Protein AF-A0A958ZXU2-F1 (afdb_monomer_lite)

Radius of gyration: 20.13 Å; chains: 1; bounding box: 38×42×75 Å

Structure (mmCIF, N/CA/C/O backbone):
data_AF-A0A958ZXU2-F1
#
_entry.id   AF-A0A958ZXU2-F1
#
loop_
_atom_site.group_PDB
_atom_site.id
_atom_site.type_symbol
_atom_site.label_atom_id
_atom_site.label_alt_id
_atom_site.label_comp_id
_atom_site.label_asym_id
_atom_site.label_entity_id
_atom_site.label_seq_id
_atom_site.pdbx_PDB_ins_code
_atom_site.Cartn_x
_atom_site.Cartn_y
_atom_site.Cartn_z
_atom_site.occupancy
_atom_site.B_iso_or_equiv
_atom_site.auth_seq_id
_atom_site.auth_comp_id
_atom_site.auth_asym_id
_atom_site.auth_atom_id
_atom_site.pdbx_PDB_model_num
ATOM 1 N N . MET A 1 1 ? 20.140 -26.591 -60.096 1.00 38.31 1 MET A N 1
ATOM 2 C CA . MET A 1 1 ? 20.798 -26.857 -58.797 1.00 38.31 1 MET A CA 1
ATOM 3 C C . MET A 1 1 ? 20.949 -25.536 -58.058 1.00 38.31 1 MET A C 1
ATOM 5 O O . MET A 1 1 ? 21.381 -24.584 -58.688 1.00 38.31 1 MET A O 1
ATOM 9 N N . ASN A 1 2 ? 20.584 -25.536 -56.769 1.00 40.62 2 ASN A N 1
ATOM 10 C CA . ASN A 1 2 ? 20.693 -24.478 -55.741 1.00 40.62 2 ASN A CA 1
ATOM 11 C C . ASN A 1 2 ? 19.716 -23.294 -55.906 1.00 40.62 2 ASN A C 1
ATOM 13 O O . ASN A 1 2 ? 19.941 -22.418 -56.725 1.00 40.62 2 ASN A O 1
ATOM 17 N N . LYS A 1 3 ? 18.492 -23.336 -55.350 1.00 42.28 3 LYS A N 1
ATOM 18 C CA . LYS A 1 3 ? 18.039 -23.302 -53.930 1.00 42.28 3 LYS A CA 1
ATOM 19 C C . LYS A 1 3 ? 18.324 -21.968 -53.214 1.00 42.28 3 LYS A C 1
ATOM 21 O O . LYS A 1 3 ? 19.467 -21.730 -52.863 1.00 42.28 3 LYS A O 1
ATOM 26 N N . ALA A 1 4 ? 17.227 -21.249 -52.925 1.00 48.34 4 ALA A N 1
ATOM 27 C CA . ALA A 1 4 ? 16.978 -20.294 -51.828 1.00 48.34 4 ALA A CA 1
ATOM 28 C C . ALA A 1 4 ? 17.918 -19.067 -51.734 1.00 48.34 4 ALA A C 1
ATOM 30 O O . ALA A 1 4 ? 19.126 -19.195 -51.649 1.00 48.34 4 ALA A O 1
ATOM 31 N N . LEU A 1 5 ? 17.414 -17.832 -51.741 1.00 46.41 5 LEU A N 1
ATOM 32 C CA . LEU A 1 5 ? 16.732 -17.260 -50.580 1.00 46.41 5 LEU A CA 1
ATOM 33 C C . LEU A 1 5 ? 15.722 -16.186 -51.031 1.00 46.41 5 LEU A C 1
ATOM 35 O O . LEU A 1 5 ? 16.082 -15.082 -51.431 1.00 46.41 5 LEU A O 1
ATOM 39 N N . ILE A 1 6 ? 14.440 -16.535 -50.960 1.00 54.31 6 ILE A N 1
ATOM 40 C CA . ILE A 1 6 ? 13.364 -15.572 -50.708 1.00 54.31 6 ILE A CA 1
ATOM 41 C C . ILE A 1 6 ? 13.415 -15.274 -49.200 1.00 54.31 6 ILE A C 1
ATOM 43 O O . ILE A 1 6 ? 13.823 -16.143 -48.429 1.00 54.31 6 ILE A O 1
ATOM 47 N N . ILE A 1 7 ? 12.922 -14.095 -48.810 1.00 48.84 7 ILE A N 1
ATOM 48 C CA . ILE A 1 7 ? 12.663 -13.594 -47.446 1.00 48.84 7 ILE A CA 1
ATOM 49 C C . ILE A 1 7 ? 13.741 -12.625 -46.931 1.00 48.84 7 ILE A C 1
ATOM 51 O O . ILE A 1 7 ? 14.659 -12.994 -46.209 1.00 48.84 7 ILE A O 1
ATOM 55 N N . LEU A 1 8 ? 13.539 -11.336 -47.217 1.00 45.97 8 LEU A N 1
ATOM 56 C CA . LEU A 1 8 ? 13.810 -10.279 -46.236 1.00 45.97 8 LEU A CA 1
ATOM 57 C C . LEU A 1 8 ? 12.750 -9.170 -46.347 1.00 45.97 8 LEU A C 1
ATOM 59 O O . LEU A 1 8 ? 13.040 -7.985 -46.461 1.00 45.97 8 LEU A O 1
ATOM 63 N N . SER A 1 9 ? 11.486 -9.585 -46.359 1.00 50.50 9 SER A N 1
ATOM 64 C CA . SER A 1 9 ? 10.338 -8.734 -46.057 1.00 50.50 9 SER A CA 1
ATOM 65 C C . SER A 1 9 ? 9.874 -9.073 -44.644 1.00 50.50 9 SER A C 1
ATOM 67 O O . SER A 1 9 ? 9.698 -10.252 -44.347 1.00 50.50 9 SER A O 1
ATOM 69 N N . LEU A 1 10 ? 9.638 -8.035 -43.835 1.00 47.06 10 LEU A N 1
ATOM 70 C CA . LEU A 1 10 ? 9.195 -8.044 -42.432 1.00 47.06 10 LEU A CA 1
ATOM 71 C C . LEU A 1 10 ? 10.294 -8.119 -41.357 1.00 47.06 10 LEU A C 1
ATOM 73 O O . LEU A 1 10 ? 10.275 -8.973 -40.482 1.00 47.06 10 LEU A O 1
ATOM 77 N N . LEU A 1 11 ? 11.142 -7.088 -41.306 1.00 42.44 11 LEU A N 1
ATOM 78 C CA . LEU A 1 11 ? 11.559 -6.514 -40.015 1.00 42.44 11 LEU A CA 1
ATOM 79 C C . LEU A 1 11 ? 10.536 -5.458 -39.552 1.00 42.44 11 LEU A C 1
ATOM 81 O O . LEU A 1 11 ? 10.887 -4.359 -39.140 1.00 42.44 11 LEU A O 1
ATOM 85 N N . ILE A 1 12 ? 9.247 -5.803 -39.630 1.00 48.53 12 ILE A N 1
ATOM 86 C CA . ILE A 1 12 ? 8.198 -5.163 -38.830 1.00 48.53 12 ILE A CA 1
ATOM 87 C C . ILE A 1 12 ? 7.970 -6.081 -37.629 1.00 48.53 12 ILE A C 1
ATOM 89 O O . ILE A 1 12 ? 6.921 -6.695 -37.475 1.00 48.53 12 ILE A O 1
ATOM 93 N N . LEU A 1 13 ? 8.998 -6.249 -36.803 1.00 46.59 13 LEU A N 1
ATOM 94 C CA . LEU A 1 13 ? 8.818 -6.791 -35.465 1.00 46.59 13 LEU A CA 1
ATOM 95 C C . LEU A 1 13 ? 8.936 -5.616 -34.517 1.00 46.59 13 LEU A C 1
ATOM 97 O O . LEU A 1 13 ? 10.017 -5.256 -34.066 1.00 46.59 13 LEU A O 1
ATOM 101 N N . SER A 1 14 ? 7.776 -4.981 -34.338 1.00 41.00 14 SER A N 1
ATOM 102 C CA . SER A 1 14 ? 7.346 -4.374 -33.087 1.00 41.00 14 SER A CA 1
ATOM 103 C C . SER A 1 14 ? 8.482 -3.765 -32.267 1.00 41.00 14 SER A C 1
ATOM 105 O O . SER A 1 14 ? 8.962 -4.365 -31.301 1.00 41.00 14 SER A O 1
ATOM 107 N N . CYS A 1 15 ? 8.790 -2.496 -32.541 1.00 38.69 15 CYS A N 1
ATOM 108 C CA . CYS A 1 15 ? 8.890 -1.593 -31.407 1.00 38.69 15 CYS A CA 1
ATOM 109 C C . CYS A 1 15 ? 7.547 -1.710 -30.676 1.00 38.69 15 CYS A C 1
ATOM 111 O O . CYS A 1 15 ? 6.597 -0.997 -30.990 1.00 38.69 15 CYS A O 1
ATOM 113 N N . ASN A 1 16 ? 7.452 -2.637 -29.718 1.00 37.62 16 ASN A N 1
ATOM 114 C CA . ASN A 1 16 ? 6.683 -2.348 -28.526 1.00 37.62 16 ASN A CA 1
ATOM 115 C C . ASN A 1 16 ? 7.326 -1.064 -28.030 1.00 37.62 16 ASN A C 1
ATOM 117 O O . ASN A 1 16 ? 8.421 -1.081 -27.470 1.00 37.62 16 ASN A O 1
ATOM 121 N N . PHE A 1 17 ? 6.716 0.062 -28.384 1.00 39.69 17 PHE A N 1
ATOM 122 C CA . PHE A 1 17 ? 7.007 1.335 -27.774 1.00 39.69 17 PHE A CA 1
ATOM 123 C C . PHE A 1 17 ? 6.546 1.141 -26.332 1.00 39.69 17 PHE A C 1
ATOM 125 O O . PHE A 1 17 ? 5.403 1.418 -25.984 1.00 39.69 17 PHE A O 1
ATOM 132 N N . ILE A 1 18 ? 7.406 0.512 -25.525 1.00 45.16 18 ILE A N 1
ATOM 133 C CA . ILE A 1 18 ? 7.299 0.504 -24.081 1.00 45.16 18 ILE A CA 1
ATOM 134 C C . ILE A 1 18 ? 7.465 1.981 -23.747 1.00 45.16 18 ILE A C 1
ATOM 136 O O . ILE A 1 18 ? 8.577 2.477 -23.594 1.00 45.16 18 ILE A O 1
ATOM 140 N N . ASN A 1 19 ? 6.356 2.717 -23.743 1.00 50.72 19 ASN A N 1
ATOM 141 C CA . ASN A 1 19 ? 6.333 4.120 -23.366 1.00 50.72 19 ASN A CA 1
ATOM 142 C C . ASN A 1 19 ? 6.409 4.215 -21.841 1.00 50.72 19 ASN A C 1
ATOM 144 O O . ASN A 1 19 ? 5.583 4.864 -21.208 1.00 50.72 19 ASN A O 1
ATOM 148 N N . THR A 1 20 ? 7.342 3.482 -21.233 1.00 60.16 20 THR A N 1
ATOM 149 C CA . THR A 1 20 ? 7.729 3.688 -19.848 1.00 60.16 20 THR A CA 1
ATOM 150 C C . THR A 1 20 ? 8.547 4.956 -19.827 1.00 60.16 20 THR A C 1
ATOM 152 O O . THR A 1 20 ? 9.738 4.943 -20.149 1.00 60.16 20 THR A O 1
ATOM 155 N N . ASP A 1 21 ? 7.896 6.068 -19.510 1.00 78.31 21 ASP A N 1
ATOM 156 C CA . ASP A 1 21 ? 8.605 7.324 -19.346 1.00 78.31 21 ASP A CA 1
ATOM 157 C C . ASP A 1 21 ? 9.667 7.155 -18.249 1.00 78.31 21 ASP A C 1
ATOM 159 O O . ASP A 1 21 ? 9.391 6.652 -17.154 1.00 78.31 21 ASP A O 1
ATOM 163 N N . SER A 1 22 ? 10.904 7.550 -18.547 1.00 83.75 22 SER A N 1
ATOM 164 C CA . SER A 1 22 ? 12.035 7.361 -17.638 1.00 83.75 22 SER A CA 1
ATOM 165 C C . SER A 1 22 ? 11.820 8.038 -16.283 1.00 83.75 22 SER A C 1
ATOM 167 O O . SER A 1 22 ? 12.269 7.504 -15.271 1.00 83.75 22 SER A O 1
ATOM 169 N N . LYS A 1 23 ? 11.065 9.146 -16.228 1.00 83.81 23 LYS A N 1
ATOM 170 C CA . LYS A 1 23 ? 10.714 9.829 -14.974 1.00 83.81 23 LYS A CA 1
ATOM 171 C C . LYS A 1 23 ? 9.755 8.998 -14.133 1.00 83.81 23 LYS A C 1
ATOM 173 O O . LYS A 1 23 ? 9.851 9.010 -12.909 1.00 83.81 23 LYS A O 1
ATOM 178 N N . ARG A 1 24 ? 8.834 8.266 -14.769 1.00 85.31 24 ARG A N 1
ATOM 179 C CA . ARG A 1 24 ? 7.930 7.350 -14.063 1.00 85.31 24 ARG A CA 1
ATOM 180 C C . ARG A 1 24 ? 8.703 6.172 -13.482 1.00 85.31 24 ARG A C 1
ATOM 182 O O . ARG A 1 24 ? 8.517 5.868 -12.309 1.00 85.31 24 ARG A O 1
ATOM 189 N N . ILE A 1 25 ? 9.614 5.568 -14.252 1.00 87.19 25 ILE A N 1
ATOM 190 C CA . ILE A 1 25 ? 10.489 4.496 -13.746 1.00 87.19 25 ILE A CA 1
ATOM 191 C C . ILE A 1 25 ? 11.338 4.996 -12.571 1.00 87.19 25 ILE A C 1
ATOM 193 O O . ILE A 1 25 ? 11.438 4.318 -11.548 1.00 87.19 25 ILE A O 1
ATOM 197 N N . GLU A 1 26 ? 11.947 6.175 -12.702 1.00 88.62 26 GLU A N 1
ATOM 198 C CA . GLU A 1 26 ? 12.751 6.784 -11.641 1.00 88.62 26 GLU A CA 1
ATOM 199 C C . GLU A 1 26 ? 11.927 6.976 -10.365 1.00 88.62 26 GLU A C 1
ATOM 201 O O . GLU A 1 26 ? 12.338 6.538 -9.288 1.00 88.62 26 GLU A O 1
ATOM 206 N N . GLN A 1 27 ? 10.729 7.553 -10.487 1.00 86.81 27 GLN A N 1
ATOM 207 C CA . GLN A 1 27 ? 9.852 7.759 -9.344 1.00 86.81 27 GLN A CA 1
ATOM 208 C C . GLN A 1 27 ? 9.387 6.433 -8.731 1.00 86.81 27 GLN A C 1
ATOM 210 O O . GLN A 1 27 ? 9.393 6.303 -7.508 1.00 86.81 27 GLN A O 1
ATOM 215 N N . ALA A 1 28 ? 9.046 5.433 -9.550 1.00 89.44 28 ALA A N 1
ATOM 216 C CA . ALA A 1 28 ? 8.650 4.116 -9.062 1.00 89.44 28 ALA A CA 1
ATOM 217 C C . ALA A 1 28 ? 9.803 3.467 -8.288 1.00 89.44 28 ALA A C 1
ATOM 219 O O . ALA A 1 28 ? 9.595 2.902 -7.221 1.00 89.44 28 ALA A O 1
ATOM 220 N N . ASN A 1 29 ? 11.044 3.603 -8.760 1.00 91.12 29 ASN A N 1
ATOM 221 C CA . ASN A 1 29 ? 12.220 3.099 -8.053 1.00 91.12 29 ASN A CA 1
ATOM 222 C C . ASN A 1 29 ? 12.507 3.861 -6.752 1.00 91.12 29 ASN A C 1
ATOM 224 O O . ASN A 1 29 ? 12.884 3.239 -5.758 1.00 91.12 29 ASN A O 1
ATOM 228 N N . ASN A 1 30 ? 12.292 5.178 -6.719 1.00 90.12 30 ASN A N 1
ATOM 229 C CA . ASN A 1 30 ? 12.363 5.949 -5.478 1.00 90.12 30 ASN A CA 1
ATOM 230 C C . ASN A 1 30 ? 11.300 5.484 -4.475 1.00 90.12 30 ASN A C 1
ATOM 232 O O . ASN A 1 30 ? 11.605 5.338 -3.294 1.00 90.12 30 ASN A O 1
ATOM 236 N N . TYR A 1 31 ? 10.088 5.185 -4.943 1.00 89.75 31 TYR A N 1
ATOM 237 C CA . TYR A 1 31 ? 9.010 4.698 -4.090 1.00 89.75 31 TYR A CA 1
ATOM 238 C C . TYR A 1 31 ? 9.240 3.261 -3.604 1.00 89.75 31 TYR A C 1
ATOM 240 O O . TYR A 1 31 ? 8.985 2.965 -2.443 1.00 89.75 31 TYR A O 1
ATOM 248 N N . LYS A 1 32 ? 9.830 2.386 -4.431 1.00 92.81 32 LYS A N 1
ATOM 249 C CA . LYS A 1 32 ? 10.312 1.062 -3.992 1.00 92.81 32 LYS A CA 1
ATOM 250 C C . LYS A 1 32 ? 11.347 1.185 -2.883 1.00 92.81 32 LYS A C 1
ATOM 252 O O . LYS A 1 32 ? 11.256 0.480 -1.887 1.00 92.81 32 LYS A O 1
ATOM 257 N N . ARG A 1 33 ? 12.335 2.074 -3.048 1.00 93.50 33 ARG A N 1
ATOM 258 C CA . ARG A 1 33 ? 13.362 2.307 -2.023 1.00 93.50 33 ARG A CA 1
ATOM 259 C C . ARG A 1 33 ? 12.719 2.767 -0.719 1.00 93.50 33 ARG A C 1
ATOM 261 O O . ARG A 1 33 ? 12.952 2.154 0.314 1.00 93.50 33 ARG A O 1
ATOM 268 N N . PHE A 1 34 ? 11.848 3.767 -0.811 1.00 89.56 34 PHE A N 1
ATOM 269 C CA . PHE A 1 34 ? 11.062 4.256 0.312 1.00 89.56 34 PHE A CA 1
ATOM 270 C C . PHE A 1 34 ? 10.247 3.136 0.983 1.00 89.56 34 PHE A C 1
ATOM 272 O O . PHE A 1 34 ? 10.270 3.021 2.205 1.00 89.56 34 PHE A O 1
ATOM 279 N N . PHE A 1 35 ? 9.582 2.270 0.212 1.00 92.31 35 PHE A N 1
ATOM 280 C CA . PHE A 1 35 ? 8.882 1.102 0.745 1.00 92.31 35 PHE A CA 1
ATOM 281 C C . PHE A 1 35 ? 9.827 0.200 1.543 1.00 92.31 35 PHE A C 1
ATOM 283 O O . PHE A 1 35 ? 9.545 -0.089 2.700 1.00 92.31 35 PHE A O 1
ATOM 290 N N . PHE A 1 36 ? 10.956 -0.217 0.965 1.00 94.62 36 PHE A N 1
ATOM 291 C CA . PHE A 1 36 ? 11.880 -1.131 1.642 1.00 94.62 36 PHE A CA 1
ATOM 292 C C . PHE A 1 36 ? 12.511 -0.512 2.897 1.00 94.62 36 PHE A C 1
ATOM 294 O O . PHE A 1 36 ? 12.715 -1.221 3.877 1.00 94.62 36 PHE A O 1
ATOM 301 N N . GLU A 1 37 ? 12.761 0.798 2.900 1.00 95.25 37 GLU A N 1
ATOM 302 C CA . GLU A 1 37 ? 13.239 1.544 4.073 1.00 95.25 37 GLU A CA 1
ATOM 303 C C . GLU A 1 37 ? 12.198 1.612 5.204 1.00 95.25 37 GLU A C 1
ATOM 305 O O . GLU A 1 37 ? 12.571 1.725 6.369 1.00 95.25 37 GLU A O 1
ATOM 310 N N . ASN A 1 38 ? 10.904 1.520 4.879 1.00 94.50 38 ASN A N 1
ATOM 311 C CA . ASN A 1 38 ? 9.796 1.697 5.824 1.00 94.50 38 ASN A CA 1
ATOM 312 C C . ASN A 1 38 ? 8.905 0.448 5.964 1.00 94.50 38 ASN A C 1
ATOM 314 O O . ASN A 1 38 ? 7.817 0.528 6.540 1.00 94.50 38 ASN A O 1
ATOM 318 N N . LYS A 1 39 ? 9.343 -0.706 5.443 1.00 94.31 39 LYS A N 1
ATOM 319 C CA . LYS A 1 39 ? 8.522 -1.919 5.302 1.00 94.31 39 LYS A CA 1
ATOM 320 C C . LYS A 1 39 ? 7.910 -2.360 6.630 1.00 94.31 39 LYS A C 1
ATOM 322 O O . LYS A 1 39 ? 6.701 -2.543 6.710 1.00 94.31 39 LYS A O 1
ATOM 327 N N . GLU A 1 40 ? 8.721 -2.446 7.681 1.00 95.44 40 GLU A N 1
ATOM 328 C CA . GLU A 1 40 ? 8.256 -2.868 9.008 1.00 95.44 40 GLU A CA 1
ATOM 329 C C . GLU A 1 40 ? 7.162 -1.933 9.553 1.00 95.44 40 GLU A C 1
ATOM 331 O O . GLU A 1 40 ? 6.132 -2.381 10.058 1.00 95.44 40 GLU A O 1
ATOM 336 N N . GLN A 1 41 ? 7.345 -0.617 9.406 1.00 94.88 41 GLN A N 1
ATOM 337 C CA . GLN A 1 41 ? 6.352 0.366 9.833 1.00 94.88 41 GLN A CA 1
ATOM 338 C C . GLN A 1 41 ? 5.049 0.227 9.031 1.00 94.88 41 GLN A C 1
ATOM 340 O O . GLN A 1 41 ? 3.965 0.279 9.614 1.00 94.88 41 GLN A O 1
ATOM 345 N N . LEU A 1 42 ? 5.140 0.022 7.715 1.00 95.19 42 LEU A N 1
ATOM 346 C CA . LEU A 1 42 ? 3.983 -0.192 6.841 1.00 95.19 42 LEU A CA 1
ATOM 347 C C . LEU A 1 42 ? 3.224 -1.476 7.185 1.00 95.19 42 LEU A C 1
ATOM 349 O O . LEU A 1 42 ? 1.993 -1.467 7.213 1.00 95.19 42 LEU A O 1
ATOM 353 N N . GLU A 1 43 ? 3.922 -2.560 7.505 1.00 95.50 43 GLU A N 1
ATOM 354 C CA . GLU A 1 43 ? 3.308 -3.819 7.940 1.00 95.50 43 GLU A CA 1
ATOM 355 C C . GLU A 1 43 ? 2.558 -3.642 9.261 1.00 95.50 43 GLU A C 1
ATOM 357 O O . GLU A 1 43 ? 1.377 -3.979 9.356 1.00 95.50 43 GLU A O 1
ATOM 362 N N . GLN A 1 44 ? 3.180 -2.990 10.247 1.00 95.94 44 GLN A N 1
ATOM 363 C CA . GLN A 1 44 ? 2.531 -2.687 11.524 1.00 95.94 44 GLN A CA 1
ATOM 364 C C . GLN A 1 44 ? 1.292 -1.793 11.364 1.00 95.94 44 GLN A C 1
ATOM 366 O O . GLN A 1 44 ? 0.304 -1.966 12.084 1.00 95.94 44 GLN A O 1
ATOM 371 N N . ILE A 1 45 ? 1.329 -0.806 10.462 1.00 96.19 45 ILE A N 1
ATOM 372 C CA . ILE A 1 45 ? 0.160 0.033 10.162 1.00 96.19 45 ILE A CA 1
ATOM 373 C C . ILE A 1 45 ? -0.929 -0.806 9.492 1.00 96.19 45 ILE A C 1
ATOM 375 O O . ILE A 1 45 ? -2.082 -0.747 9.918 1.00 96.19 45 ILE A O 1
ATOM 379 N N . THR A 1 46 ? -0.563 -1.631 8.510 1.00 96.00 46 THR A N 1
ATOM 380 C CA . THR A 1 46 ? -1.494 -2.497 7.775 1.00 96.00 46 THR A CA 1
ATOM 381 C C . THR A 1 46 ? -2.249 -3.424 8.714 1.00 96.00 46 THR A C 1
ATOM 383 O O . THR A 1 46 ? -3.475 -3.501 8.654 1.00 96.00 46 THR A O 1
ATOM 386 N N . GLU A 1 47 ? -1.556 -4.061 9.657 1.00 95.19 47 GLU A N 1
ATOM 387 C CA . GLU A 1 47 ? -2.204 -4.908 10.656 1.00 95.19 47 GLU A CA 1
ATOM 388 C C . GLU A 1 47 ? -3.206 -4.140 11.526 1.00 95.19 47 GLU A C 1
ATOM 390 O O . GLU A 1 47 ? -4.300 -4.639 11.800 1.00 95.19 47 GLU A O 1
ATOM 395 N N . LYS A 1 48 ? -2.862 -2.921 11.962 1.00 95.56 48 LYS A N 1
ATOM 396 C CA . LYS A 1 48 ? -3.771 -2.080 12.759 1.00 95.56 48 LYS A CA 1
ATOM 397 C C . LYS A 1 48 ? -5.010 -1.691 11.959 1.00 95.56 48 LYS A C 1
ATOM 399 O O . LYS A 1 48 ? -6.117 -1.781 12.489 1.00 95.56 48 LYS A O 1
ATOM 404 N N . VAL A 1 49 ? -4.827 -1.292 10.700 1.00 95.69 49 VAL A N 1
ATOM 405 C CA . VAL A 1 49 ? -5.918 -0.921 9.789 1.00 95.69 49 VAL A CA 1
ATOM 406 C C . VAL A 1 49 ? -6.859 -2.108 9.581 1.00 95.69 49 VAL A C 1
ATOM 408 O O . VAL A 1 49 ? -8.061 -1.980 9.809 1.00 95.69 49 VAL A O 1
ATOM 411 N N . LEU A 1 50 ? -6.319 -3.286 9.255 1.00 94.56 50 LEU A N 1
ATOM 412 C CA . LEU A 1 50 ? -7.110 -4.492 8.988 1.00 94.56 50 LEU A CA 1
ATOM 413 C C . LEU A 1 50 ? -7.822 -5.054 10.228 1.00 94.56 50 LEU A C 1
ATOM 415 O O . LEU A 1 50 ? -8.863 -5.700 10.108 1.00 94.56 50 LEU A O 1
ATOM 419 N N . ARG A 1 51 ? -7.310 -4.797 11.438 1.00 94.75 51 ARG A N 1
ATOM 420 C CA . ARG A 1 51 ? -7.980 -5.177 12.698 1.00 94.75 51 ARG A CA 1
ATOM 421 C C . ARG A 1 51 ? -9.046 -4.171 13.143 1.00 94.75 51 ARG A C 1
ATOM 423 O O . ARG A 1 51 ? -9.849 -4.483 14.028 1.00 94.75 51 ARG A O 1
ATOM 430 N N . ASN A 1 52 ? -9.085 -2.974 12.558 1.00 95.06 52 ASN A N 1
ATOM 431 C CA . ASN A 1 52 ? -10.028 -1.934 12.948 1.00 95.06 52 ASN A CA 1
ATOM 432 C C . ASN A 1 52 ? -11.396 -2.148 12.281 1.00 95.06 52 ASN A C 1
ATOM 434 O O . ASN A 1 52 ? -11.641 -1.724 11.154 1.00 95.06 52 ASN A O 1
ATOM 438 N N . LYS A 1 53 ? -12.339 -2.740 13.026 1.00 95.06 53 LYS A N 1
ATOM 439 C CA . LYS A 1 53 ? -13.709 -3.006 12.548 1.00 95.06 53 LYS A CA 1
ATOM 440 C C . LYS A 1 53 ? -14.421 -1.771 11.985 1.00 95.06 53 LYS A C 1
ATOM 442 O O . LYS A 1 53 ? -15.210 -1.919 11.060 1.00 95.06 53 LYS A O 1
ATOM 447 N N . LYS A 1 54 ? -14.168 -0.567 12.517 1.00 95.00 54 LYS A N 1
ATOM 448 C CA . LYS A 1 54 ? -14.799 0.663 12.007 1.00 95.00 54 LYS A CA 1
ATOM 449 C C . LYS A 1 54 ? -14.282 1.020 10.616 1.00 95.00 54 LYS A C 1
ATOM 451 O O . LYS A 1 54 ? -15.073 1.436 9.779 1.00 95.00 54 LYS A O 1
ATOM 456 N N . LEU A 1 55 ? -12.985 0.831 10.370 1.00 94.94 55 LEU A N 1
ATOM 457 C CA . LEU A 1 55 ? -12.393 1.050 9.049 1.00 94.94 55 LEU A CA 1
ATOM 458 C C . LEU A 1 55 ? -12.845 -0.021 8.057 1.00 94.94 55 LEU A C 1
ATOM 460 O O . LEU A 1 55 ? -13.213 0.311 6.938 1.00 94.94 55 LEU A O 1
ATOM 464 N N . ILE A 1 56 ? -12.933 -1.281 8.493 1.00 95.06 56 ILE A N 1
ATOM 465 C CA . ILE A 1 56 ? -13.483 -2.369 7.674 1.00 95.06 56 ILE A CA 1
ATOM 466 C C . ILE A 1 56 ? -14.913 -2.060 7.194 1.00 95.06 56 ILE A C 1
ATOM 468 O O . ILE A 1 56 ? -15.247 -2.343 6.049 1.00 95.06 56 ILE A O 1
ATOM 472 N N . LEU A 1 57 ? -15.756 -1.432 8.023 1.00 95.44 57 LEU A N 1
ATOM 473 C CA . LEU A 1 57 ? -17.111 -1.023 7.617 1.00 95.44 57 LEU A CA 1
ATOM 474 C C . LEU A 1 57 ? -17.131 0.066 6.531 1.00 95.44 57 LEU A C 1
ATOM 476 O O . LEU A 1 57 ? -18.146 0.224 5.857 1.00 95.44 57 LEU A O 1
ATOM 480 N N . LYS A 1 58 ? -16.028 0.799 6.349 1.00 95.31 58 LYS A N 1
ATOM 481 C CA . LYS A 1 58 ? -15.832 1.769 5.264 1.00 95.31 58 LYS A CA 1
ATOM 482 C C . LYS A 1 58 ? -15.183 1.134 4.021 1.00 95.31 58 LYS A C 1
ATOM 484 O O . LYS A 1 58 ? -14.718 1.861 3.148 1.00 95.31 58 LYS A O 1
ATOM 489 N N . SER A 1 59 ? -15.123 -0.198 3.917 1.00 95.12 59 SER A N 1
ATOM 490 C CA . SER A 1 59 ? -14.497 -0.859 2.767 1.00 95.12 59 SER A CA 1
ATOM 491 C C . SER A 1 59 ? -15.088 -0.387 1.433 1.00 95.12 59 SER A C 1
ATOM 493 O O . SER A 1 59 ? -16.305 -0.243 1.313 1.00 95.12 59 SER A O 1
ATOM 495 N N . GLY A 1 60 ? -14.233 -0.181 0.433 1.00 94.38 60 GLY A N 1
ATOM 496 C CA . GLY A 1 60 ? -14.583 0.36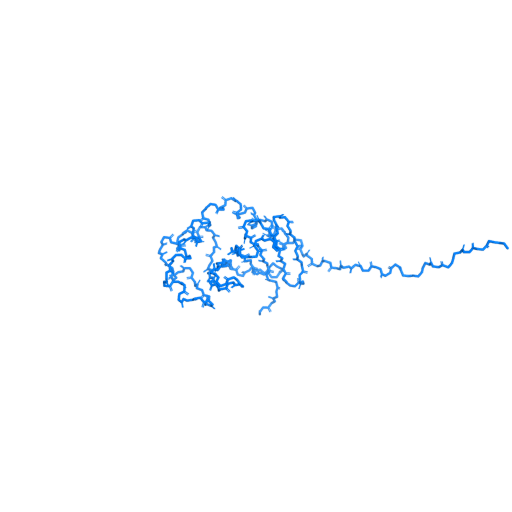5 -0.879 1.00 94.38 60 GLY A CA 1
ATOM 497 C C . GLY A 1 60 ? -14.666 1.893 -0.926 1.00 94.38 60 GLY A C 1
ATOM 498 O O . GLY A 1 60 ? -14.869 2.448 -2.002 1.00 94.38 60 GLY A O 1
ATOM 499 N N . GLN A 1 61 ? -14.506 2.585 0.206 1.00 96.19 61 GLN A N 1
ATOM 500 C CA . GLN A 1 61 ? -14.438 4.046 0.253 1.00 96.19 61 GLN A CA 1
ATOM 501 C C . GLN A 1 61 ? -12.984 4.517 0.240 1.00 96.19 61 GLN A C 1
ATOM 503 O O . GLN A 1 61 ? -12.105 3.872 0.813 1.00 96.19 61 GLN A O 1
ATOM 508 N N . ASN A 1 62 ? -12.753 5.675 -0.378 1.00 94.75 62 ASN A N 1
ATOM 509 C CA . ASN A 1 62 ? -11.503 6.408 -0.227 1.00 94.75 62 ASN A CA 1
ATOM 510 C C . ASN A 1 62 ? -11.513 7.133 1.123 1.00 94.75 62 ASN A C 1
ATOM 512 O O . ASN A 1 62 ? -12.362 7.996 1.338 1.00 94.75 62 ASN A O 1
ATOM 516 N N . ILE A 1 63 ? -10.605 6.761 2.023 1.00 96.12 63 ILE A N 1
ATOM 517 C CA . ILE A 1 63 ? -10.528 7.300 3.382 1.00 96.12 63 ILE A CA 1
ATOM 518 C C . ILE A 1 63 ? -9.318 8.224 3.455 1.00 96.12 63 ILE A C 1
ATOM 520 O O . ILE A 1 63 ? -8.179 7.774 3.306 1.00 96.12 63 ILE A O 1
ATOM 524 N N . GLU A 1 64 ? -9.552 9.508 3.718 1.00 96.19 64 GLU A N 1
ATOM 525 C CA . GLU A 1 64 ? -8.457 10.441 3.968 1.00 96.19 64 GLU A CA 1
ATOM 526 C C . GLU A 1 64 ? -7.775 10.098 5.299 1.00 96.19 64 GLU A C 1
ATOM 528 O O . GLU A 1 64 ? -8.442 9.802 6.293 1.00 96.19 64 GLU A O 1
ATOM 533 N N . ILE A 1 65 ? -6.444 10.192 5.371 1.00 96.00 65 ILE A N 1
ATOM 534 C CA . ILE A 1 65 ? -5.720 9.809 6.596 1.00 96.00 65 ILE A CA 1
ATOM 535 C C . ILE A 1 65 ? -6.110 10.637 7.831 1.00 96.00 65 ILE A C 1
ATOM 537 O O . ILE A 1 65 ? -5.976 10.150 8.949 1.00 96.00 65 ILE A O 1
ATOM 541 N N . LYS A 1 66 ? -6.645 11.850 7.637 1.00 95.44 66 LYS A N 1
ATOM 542 C CA . LYS A 1 66 ? -7.165 12.727 8.702 1.00 95.44 66 LYS A CA 1
ATOM 543 C C . LYS A 1 66 ? -8.412 12.174 9.405 1.00 95.44 66 LYS A C 1
ATOM 545 O O . LYS A 1 66 ? -8.825 12.689 10.436 1.00 95.44 66 LYS A O 1
ATOM 550 N N . GLU A 1 67 ? -9.065 11.178 8.807 1.00 93.88 67 GLU A N 1
ATOM 551 C CA . GLU A 1 67 ? -10.217 10.486 9.392 1.00 93.88 67 GLU A CA 1
ATOM 552 C C . GLU A 1 67 ? -9.813 9.270 10.239 1.00 93.88 67 GLU A C 1
ATOM 554 O O . GLU A 1 67 ? -10.683 8.585 10.788 1.00 93.88 67 GLU A O 1
ATOM 559 N N . LEU A 1 68 ? -8.518 8.950 10.292 1.00 95.31 68 LEU A N 1
ATOM 560 C CA . LEU A 1 68 ? -7.987 7.813 11.033 1.00 95.31 68 LEU A CA 1
ATOM 561 C C . LEU A 1 68 ? -7.669 8.206 12.477 1.00 95.31 68 LEU A C 1
ATOM 563 O O . LEU A 1 68 ? -7.653 9.378 12.843 1.00 95.31 68 LEU A O 1
ATOM 567 N N . ASP A 1 69 ? -7.401 7.202 13.310 1.00 94.75 69 ASP A N 1
ATOM 568 C CA . ASP A 1 69 ? -6.885 7.448 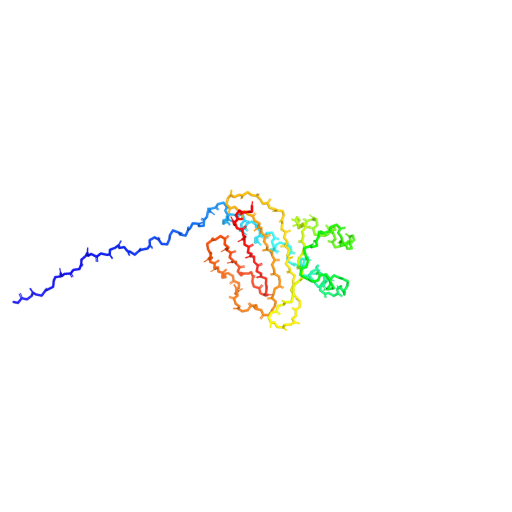14.655 1.00 94.75 69 ASP A CA 1
ATOM 569 C C . ASP A 1 69 ? -5.556 8.222 14.563 1.00 94.75 69 ASP A C 1
ATOM 571 O O . ASP A 1 69 ? -4.694 7.863 13.758 1.00 94.75 69 ASP A O 1
ATOM 575 N N . GLU A 1 70 ? -5.364 9.225 15.427 1.00 95.69 70 GLU A N 1
ATOM 576 C CA . GLU A 1 70 ? -4.229 10.171 15.412 1.00 95.69 70 GLU A CA 1
ATOM 577 C C . GLU A 1 70 ? -2.869 9.478 15.236 1.00 95.69 70 GLU A C 1
ATOM 579 O O . GLU A 1 70 ? -2.060 9.857 14.394 1.00 95.69 70 GLU A O 1
ATOM 584 N N . LYS A 1 71 ? -2.642 8.368 15.949 1.00 94.06 71 LYS A N 1
ATOM 585 C CA . LYS A 1 71 ? -1.399 7.594 15.835 1.00 94.06 71 LYS A CA 1
ATOM 586 C C . LYS A 1 71 ? -1.185 6.999 14.438 1.00 94.06 71 LYS A C 1
ATOM 588 O O . LYS A 1 71 ? -0.051 6.922 13.980 1.00 94.06 71 LYS A O 1
ATOM 593 N N . ILE A 1 72 ? -2.240 6.513 13.781 1.00 95.19 72 ILE A N 1
ATOM 594 C CA . ILE A 1 72 ? -2.151 5.971 12.416 1.00 95.19 72 ILE A CA 1
ATOM 595 C C . ILE A 1 72 ? -1.957 7.121 11.428 1.00 95.19 72 ILE A C 1
ATOM 597 O O . ILE A 1 72 ? -1.107 7.021 10.546 1.00 95.19 72 ILE A O 1
ATOM 601 N N . GLU A 1 73 ? -2.700 8.213 11.608 1.00 96.31 73 GLU A N 1
ATOM 602 C CA . GLU A 1 73 ? -2.571 9.424 10.802 1.00 96.31 73 GLU A CA 1
ATOM 603 C C . GLU A 1 73 ? -1.130 9.950 10.812 1.00 96.31 73 GLU A C 1
ATOM 605 O O . GLU A 1 73 ? -0.538 10.120 9.749 1.00 96.31 73 GLU A O 1
ATOM 610 N N . GLU A 1 74 ? -0.530 10.162 11.986 1.00 95.31 74 GLU A N 1
ATOM 611 C CA . GLU A 1 74 ? 0.848 10.648 12.117 1.00 95.31 74 GLU A CA 1
ATOM 612 C C . GLU A 1 74 ? 1.853 9.730 11.416 1.00 95.31 74 GLU A C 1
ATOM 614 O O . GLU A 1 74 ? 2.707 10.194 10.656 1.00 95.31 74 GLU A O 1
ATOM 619 N N . GLN A 1 75 ? 1.723 8.414 11.617 1.00 93.69 75 GLN A N 1
ATOM 620 C CA . GLN A 1 75 ? 2.589 7.435 10.968 1.00 93.69 75 GLN A CA 1
ATOM 621 C C . GLN A 1 75 ? 2.444 7.487 9.438 1.00 93.69 75 GLN A C 1
ATOM 623 O O . GLN A 1 75 ? 3.448 7.484 8.731 1.00 93.69 75 GLN A O 1
ATOM 628 N N . LEU A 1 76 ? 1.228 7.606 8.906 1.00 94.25 76 LEU A N 1
ATOM 629 C CA . LEU A 1 76 ? 1.002 7.706 7.461 1.00 94.25 76 LEU A CA 1
ATOM 630 C C . LEU A 1 76 ? 1.452 9.057 6.881 1.00 94.25 76 LEU A C 1
ATOM 632 O O . LEU A 1 76 ? 2.020 9.080 5.787 1.00 94.25 76 LEU A O 1
ATOM 636 N N . LYS A 1 77 ? 1.326 10.161 7.632 1.00 93.75 77 LYS A N 1
ATOM 637 C CA . LYS A 1 77 ? 1.888 11.472 7.254 1.00 93.75 77 LYS A CA 1
ATOM 638 C C . LYS A 1 77 ? 3.398 11.412 7.086 1.00 93.75 77 LYS A C 1
ATOM 640 O O . LYS A 1 77 ? 3.912 11.909 6.085 1.00 93.75 77 LYS A O 1
ATOM 645 N N . THR A 1 78 ? 4.118 10.779 8.021 1.00 90.56 78 THR A N 1
ATOM 646 C CA . THR A 1 78 ? 5.581 10.608 7.886 1.00 90.56 78 THR A CA 1
ATOM 647 C C . THR A 1 78 ? 5.960 9.821 6.637 1.00 90.56 78 THR A C 1
ATOM 649 O O . THR A 1 78 ? 7.016 10.052 6.050 1.00 90.56 78 THR A O 1
ATOM 652 N N . LEU A 1 79 ? 5.048 8.959 6.185 1.00 89.25 79 LEU A N 1
ATOM 653 C CA . LEU A 1 79 ? 5.204 8.134 5.001 1.00 89.25 79 LEU A CA 1
ATOM 654 C C . LEU A 1 79 ? 4.671 8.794 3.717 1.00 89.25 79 LEU A C 1
ATOM 656 O O . LEU A 1 79 ? 4.685 8.171 2.657 1.00 89.25 79 LEU A O 1
ATOM 660 N N . LYS A 1 80 ? 4.224 10.057 3.789 1.00 89.94 80 LYS A N 1
ATOM 661 C CA . LYS A 1 80 ? 3.645 10.819 2.665 1.00 89.94 80 LYS A CA 1
ATOM 662 C C . LYS A 1 80 ? 2.451 10.114 2.002 1.00 89.94 80 LYS A C 1
ATOM 664 O O . LYS A 1 80 ? 2.223 10.263 0.801 1.00 89.94 80 LYS A O 1
ATOM 669 N N . ILE A 1 81 ? 1.708 9.335 2.783 1.00 92.75 81 ILE A N 1
ATOM 670 C CA . ILE A 1 81 ? 0.455 8.707 2.369 1.00 92.75 81 ILE A CA 1
ATOM 671 C C . ILE A 1 81 ? -0.681 9.658 2.734 1.00 92.75 81 ILE A C 1
ATOM 673 O O . ILE A 1 81 ? -0.719 10.176 3.845 1.00 92.75 81 ILE A O 1
ATOM 677 N N . GLU A 1 82 ? -1.608 9.879 1.806 1.00 93.56 82 GLU A N 1
ATOM 678 C CA . GLU A 1 82 ? -2.724 10.815 1.999 1.00 93.56 82 GLU A CA 1
ATOM 679 C C . GLU A 1 82 ? -4.068 10.113 2.139 1.00 93.56 82 GLU A C 1
ATOM 681 O O . GLU A 1 82 ? -4.981 10.615 2.796 1.00 93.56 82 GLU A O 1
ATOM 686 N N . ASN A 1 83 ? -4.194 8.945 1.515 1.00 95.44 83 ASN A N 1
ATOM 687 C CA . ASN A 1 83 ? -5.434 8.196 1.509 1.00 95.44 83 ASN A CA 1
ATOM 688 C C . ASN A 1 83 ? -5.159 6.705 1.651 1.00 95.44 83 ASN A C 1
ATOM 690 O O . ASN A 1 83 ? -4.106 6.211 1.229 1.00 95.44 83 ASN A O 1
ATOM 694 N N . ILE A 1 84 ? -6.143 6.002 2.200 1.00 96.94 84 ILE A N 1
ATOM 695 C CA . ILE A 1 84 ? -6.197 4.547 2.178 1.00 96.94 84 ILE A CA 1
ATOM 696 C C . ILE A 1 84 ? -7.522 4.073 1.595 1.00 96.94 84 ILE A C 1
ATOM 698 O O . ILE A 1 84 ? -8.564 4.703 1.782 1.00 96.94 84 ILE A O 1
ATOM 702 N N . VAL A 1 85 ? -7.484 2.921 0.941 1.00 96.50 85 VAL A N 1
ATOM 703 C CA . VAL A 1 85 ? -8.672 2.173 0.535 1.00 96.50 85 VAL A CA 1
ATOM 704 C C . VAL A 1 85 ? -8.552 0.771 1.113 1.00 96.50 85 VAL A C 1
ATOM 706 O O . VAL A 1 85 ? -7.491 0.155 1.066 1.00 96.50 85 VAL A O 1
ATOM 709 N N . ILE A 1 86 ? -9.642 0.271 1.687 1.00 96.62 86 ILE A N 1
ATOM 710 C CA . ILE A 1 86 ? -9.733 -1.108 2.169 1.00 96.62 86 ILE A CA 1
ATOM 711 C C . ILE A 1 86 ? -10.728 -1.831 1.276 1.00 96.62 86 ILE A C 1
ATOM 713 O O . ILE A 1 86 ? -11.884 -1.419 1.191 1.00 96.62 86 ILE A O 1
ATOM 717 N N . THR A 1 87 ? -10.320 -2.911 0.630 1.00 95.00 87 THR A N 1
ATOM 718 C CA . THR A 1 87 ? -11.168 -3.684 -0.289 1.00 95.00 87 THR A CA 1
ATOM 719 C C . THR A 1 87 ? -11.182 -5.146 0.112 1.00 95.00 87 THR A C 1
ATOM 721 O O . THR A 1 87 ? -10.267 -5.638 0.766 1.00 95.00 87 THR A O 1
ATOM 724 N N . LYS A 1 88 ? -12.254 -5.858 -0.242 1.00 93.00 88 LYS A N 1
ATOM 725 C CA . LYS A 1 88 ? -12.230 -7.320 -0.216 1.00 93.00 88 LYS A CA 1
ATOM 726 C C . LYS A 1 88 ? -11.524 -7.820 -1.470 1.00 93.00 88 LYS A C 1
ATOM 728 O O . LYS A 1 88 ? -11.904 -7.431 -2.571 1.00 93.00 88 LYS A O 1
ATOM 733 N N . ASN A 1 89 ? -10.550 -8.700 -1.296 1.00 88.50 89 ASN A N 1
ATOM 734 C CA . ASN A 1 89 ? -9.902 -9.401 -2.393 1.00 88.50 89 ASN A CA 1
ATOM 735 C C . ASN A 1 89 ? -10.675 -10.666 -2.798 1.00 88.50 89 ASN A C 1
ATOM 737 O O . ASN A 1 89 ? -11.667 -11.054 -2.176 1.00 88.50 89 ASN A O 1
ATOM 741 N N . SER A 1 90 ? -10.180 -11.335 -3.838 1.00 87.00 90 SER A N 1
ATOM 742 C CA . SER A 1 90 ? -10.750 -12.560 -4.409 1.00 87.00 90 SER A CA 1
ATOM 743 C C . SER A 1 90 ? -10.798 -13.755 -3.441 1.00 87.00 90 SER A C 1
ATOM 745 O O . SER A 1 90 ? -11.543 -14.699 -3.690 1.00 87.00 90 SER A O 1
ATOM 747 N N . CYS A 1 91 ? -10.070 -13.710 -2.318 1.00 89.44 91 CYS A N 1
ATOM 748 C CA . CYS A 1 91 ? -10.106 -14.725 -1.259 1.00 89.44 91 CYS A CA 1
ATOM 749 C C . CYS A 1 91 ? -11.084 -14.383 -0.120 1.00 89.44 91 CYS A C 1
ATOM 751 O O . CYS A 1 91 ? -11.000 -14.992 0.945 1.00 89.44 91 CYS A O 1
ATOM 753 N N . GLU A 1 92 ? -11.973 -13.396 -0.290 1.00 88.88 92 GLU A N 1
ATOM 754 C CA . GLU A 1 92 ? -12.878 -12.903 0.764 1.00 88.88 92 GLU A CA 1
ATOM 755 C C . GLU A 1 92 ? -12.149 -12.358 2.009 1.00 88.88 92 GLU A C 1
ATOM 757 O O . GLU A 1 92 ? -12.714 -12.287 3.104 1.00 88.88 92 GLU A O 1
ATOM 762 N N . THR A 1 93 ? -10.895 -11.928 1.847 1.00 90.94 93 THR A N 1
ATOM 763 C CA . THR A 1 93 ? -10.108 -11.252 2.891 1.00 90.94 93 THR A CA 1
ATOM 764 C C . THR A 1 93 ? -9.925 -9.779 2.544 1.00 90.94 93 THR A C 1
ATOM 766 O O . THR A 1 93 ? -10.099 -9.386 1.394 1.00 90.94 93 THR A O 1
ATOM 769 N N . PHE A 1 94 ? -9.607 -8.943 3.532 1.00 93.94 94 PHE A N 1
ATOM 770 C CA . PHE A 1 94 ? -9.379 -7.521 3.286 1.00 93.94 94 PHE A CA 1
ATOM 771 C C . PHE A 1 94 ? -7.924 -7.247 2.902 1.00 93.94 94 PHE A C 1
ATOM 773 O O . PHE A 1 94 ? -7.003 -7.778 3.521 1.00 93.94 94 PHE A O 1
ATOM 780 N N . GLU A 1 95 ? -7.737 -6.390 1.906 1.00 94.56 95 GLU A N 1
ATOM 781 C CA . GLU A 1 95 ? -6.464 -5.782 1.526 1.00 94.56 95 GLU A CA 1
ATOM 782 C C . GLU A 1 95 ? -6.489 -4.284 1.846 1.00 94.56 95 GLU A C 1
ATOM 784 O O . GLU A 1 95 ? -7.558 -3.690 2.017 1.00 94.56 95 GLU A O 1
ATOM 789 N N . VAL A 1 96 ? -5.305 -3.681 1.944 1.00 96.25 96 VAL A N 1
ATOM 790 C CA . VAL A 1 96 ? -5.157 -2.231 2.107 1.00 96.25 96 VAL A CA 1
ATOM 791 C C . VAL A 1 96 ? -4.342 -1.697 0.950 1.00 96.25 96 VAL A C 1
ATOM 793 O O . VAL A 1 96 ? -3.267 -2.216 0.649 1.00 96.25 96 VAL A O 1
ATOM 796 N N . GLU A 1 97 ? -4.850 -0.638 0.342 1.00 96.38 97 GLU A N 1
ATOM 797 C CA . GLU A 1 97 ? -4.152 0.175 -0.632 1.00 96.38 97 GLU A CA 1
ATOM 798 C C . GLU A 1 97 ? -3.845 1.541 -0.030 1.00 96.38 97 GLU A C 1
ATOM 800 O O . GLU A 1 97 ? -4.727 2.231 0.479 1.00 96.38 97 GLU A O 1
ATOM 805 N N . TYR A 1 98 ? -2.580 1.928 -0.100 1.00 95.88 98 TYR A N 1
ATOM 806 C CA . TYR A 1 98 ? -2.085 3.232 0.300 1.00 95.88 98 TYR A CA 1
ATOM 807 C C . TYR A 1 98 ? -1.841 4.076 -0.937 1.00 95.88 98 TYR A C 1
ATOM 809 O O . TYR A 1 98 ? -1.209 3.622 -1.891 1.00 95.88 98 TYR A O 1
ATOM 817 N N . ARG A 1 99 ? -2.290 5.328 -0.892 1.00 92.94 99 ARG A N 1
ATOM 818 C CA . ARG A 1 99 ? -2.184 6.260 -2.009 1.00 92.94 99 ARG A CA 1
ATOM 819 C C . ARG A 1 99 ? -1.399 7.507 -1.614 1.00 92.94 99 ARG A C 1
ATOM 821 O O . ARG A 1 99 ? -1.697 8.156 -0.607 1.00 92.94 99 ARG A O 1
ATOM 828 N N . THR A 1 100 ? -0.427 7.874 -2.447 1.00 83.12 100 THR A N 1
ATOM 829 C CA . THR A 1 100 ? 0.199 9.203 -2.392 1.00 83.12 100 THR A CA 1
ATOM 830 C C . THR A 1 100 ? -0.664 10.233 -3.115 1.00 83.12 100 THR A C 1
ATOM 832 O O . THR A 1 100 ? -1.453 9.883 -3.994 1.00 83.12 100 THR A O 1
ATOM 835 N N . SER A 1 101 ? -0.443 11.517 -2.842 1.00 75.00 101 SER A N 1
ATOM 836 C CA . SER A 1 101 ? -0.952 12.605 -3.688 1.00 75.00 101 SER A CA 1
ATOM 837 C C . SER A 1 101 ? -0.652 12.364 -5.172 1.00 75.00 101 SER A C 1
ATOM 839 O O . SER A 1 101 ? 0.397 11.808 -5.528 1.00 75.00 101 SER A O 1
ATOM 841 N N . TRP A 1 102 ? -1.565 12.82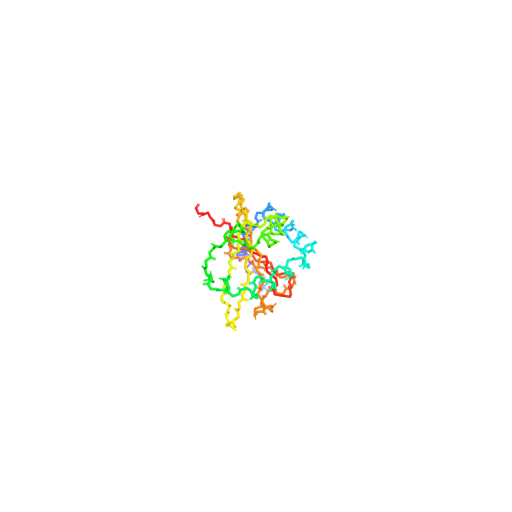3 -6.035 1.00 64.88 102 TRP A N 1
ATOM 842 C CA . TRP A 1 102 ? -1.335 12.873 -7.478 1.00 64.88 102 TRP A CA 1
ATOM 843 C C . TRP A 1 102 ? -0.088 13.711 -7.757 1.00 64.88 102 TRP A C 1
ATOM 845 O O . TRP A 1 102 ? 0.073 14.808 -7.218 1.00 64.88 102 TRP A O 1
ATOM 855 N N . THR A 1 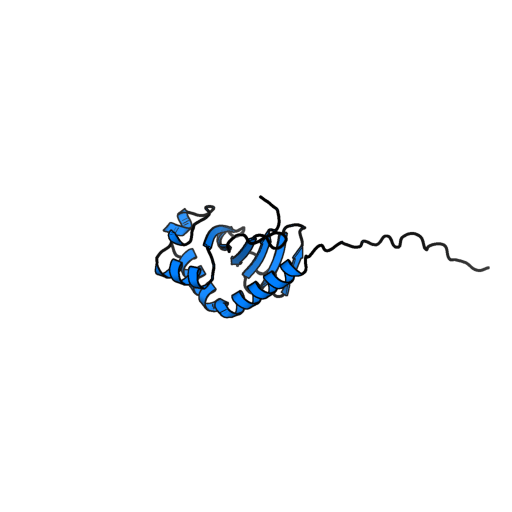103 ? 0.805 13.194 -8.596 1.00 69.31 103 THR A N 1
ATOM 856 C CA . THR A 1 103 ? 1.979 13.956 -9.023 1.00 69.31 103 THR A CA 1
ATOM 857 C C . THR A 1 103 ? 1.681 14.694 -10.331 1.00 69.31 103 THR A C 1
ATOM 859 O O . THR A 1 103 ? 0.735 15.464 -10.415 1.00 69.31 103 THR A O 1
ATOM 862 N N . LYS A 1 104 ? 2.486 14.517 -11.374 1.00 71.00 104 LYS A N 1
ATOM 863 C CA . LYS A 1 104 ? 2.264 15.110 -12.698 1.00 71.00 104 LYS A CA 1
ATOM 864 C C . LYS A 1 104 ? 2.383 14.023 -13.745 1.00 71.00 104 LYS A C 1
ATOM 866 O O . LYS A 1 104 ? 3.132 13.070 -13.540 1.00 71.00 104 LYS A O 1
ATOM 871 N N . TYR A 1 105 ? 1.721 14.179 -14.884 1.00 69.31 105 TYR A N 1
ATOM 872 C CA . TYR A 1 105 ? 2.013 13.316 -16.023 1.00 69.31 105 TYR A CA 1
ATOM 873 C C . TYR A 1 105 ? 3.503 13.415 -16.389 1.00 69.31 105 TYR A C 1
ATOM 875 O O . TYR A 1 105 ? 4.066 14.520 -16.362 1.00 69.31 105 TYR A O 1
ATOM 883 N N . PRO A 1 106 ? 4.172 12.292 -16.695 1.00 70.75 106 PRO A N 1
ATOM 884 C CA . PRO A 1 106 ? 3.641 10.931 -16.896 1.00 70.75 106 PRO A CA 1
ATOM 885 C C . PRO A 1 106 ? 3.694 10.011 -15.669 1.00 70.75 106 PRO A C 1
ATOM 887 O O . PRO A 1 106 ? 3.534 8.802 -15.803 1.00 70.75 106 PRO A O 1
ATOM 890 N N . ILE A 1 107 ? 3.942 10.559 -14.479 1.00 77.19 107 ILE A N 1
ATOM 891 C CA . ILE A 1 107 ? 4.087 9.792 -13.238 1.00 77.19 107 ILE A CA 1
ATOM 892 C C . ILE A 1 107 ? 2.718 9.381 -12.687 1.00 77.19 107 ILE A C 1
ATOM 894 O O . ILE A 1 107 ? 2.543 8.222 -12.351 1.00 77.19 107 ILE A O 1
ATOM 898 N N . GLY A 1 108 ? 1.758 10.304 -12.605 1.00 84.12 108 GLY A N 1
ATOM 899 C CA . GLY A 1 108 ? 0.409 10.012 -12.111 1.00 84.12 108 GLY A CA 1
ATOM 900 C C . GLY A 1 108 ? 0.316 9.760 -10.600 1.00 84.12 108 GLY A C 1
ATOM 901 O O . GLY A 1 108 ? 0.991 10.438 -9.816 1.00 84.12 108 GLY A O 1
ATOM 902 N N . THR A 1 109 ? -0.547 8.832 -10.179 1.00 87.62 109 THR A N 1
ATOM 903 C CA . THR A 1 109 ? -0.671 8.404 -8.773 1.00 87.62 109 THR A CA 1
ATOM 904 C C . THR A 1 109 ? 0.117 7.128 -8.522 1.00 87.62 109 THR A C 1
ATOM 906 O O . THR A 1 109 ? 0.081 6.207 -9.334 1.00 87.62 109 THR A O 1
ATOM 909 N N . MET A 1 110 ? 0.781 7.060 -7.366 1.00 89.94 110 MET A N 1
ATOM 910 C CA . MET A 1 110 ? 1.384 5.827 -6.870 1.00 89.94 110 MET A CA 1
ATOM 911 C C . MET A 1 110 ? 0.520 5.179 -5.802 1.00 89.94 110 MET A C 1
ATOM 913 O O . MET A 1 110 ? 0.003 5.848 -4.900 1.00 89.94 110 MET A O 1
ATOM 917 N N . TYR A 1 111 ? 0.439 3.862 -5.911 1.00 93.62 111 TYR A N 1
ATOM 918 C CA . TYR A 1 111 ? -0.337 3.001 -5.050 1.00 93.62 111 TYR A CA 1
ATOM 919 C C . TYR A 1 111 ? 0.558 1.897 -4.504 1.00 93.62 111 TYR A C 1
ATOM 921 O O . TYR A 1 111 ? 1.329 1.276 -5.240 1.00 93.62 111 TYR A O 1
ATOM 929 N N . LEU A 1 112 ? 0.451 1.651 -3.205 1.00 95.44 112 LEU A N 1
ATOM 930 C CA . LEU A 1 112 ? 1.069 0.515 -2.542 1.00 95.44 112 LEU A CA 1
ATOM 931 C C . LEU A 1 112 ? -0.036 -0.354 -1.959 1.00 95.44 112 LEU A C 1
ATOM 933 O O . LEU A 1 112 ? -0.721 0.064 -1.030 1.00 95.44 112 LEU A O 1
ATOM 937 N N . THR A 1 113 ? -0.177 -1.568 -2.469 1.00 95.31 113 THR A N 1
ATOM 938 C CA . THR A 1 113 ? -1.241 -2.487 -2.066 1.00 95.31 113 THR A CA 1
ATOM 939 C C . THR A 1 113 ? -0.639 -3.702 -1.379 1.00 95.31 113 THR A C 1
ATOM 941 O O . THR A 1 113 ? 0.321 -4.292 -1.876 1.00 95.31 113 THR A O 1
ATOM 944 N N . MET A 1 114 ? -1.213 -4.084 -0.239 1.00 94.50 114 MET A N 1
ATOM 945 C CA . MET A 1 114 ? -0.900 -5.333 0.451 1.00 94.50 114 MET A CA 1
ATOM 946 C C . MET A 1 114 ? -1.996 -6.361 0.180 1.00 94.50 114 MET A C 1
ATOM 948 O O . MET A 1 114 ? -3.038 -6.346 0.836 1.00 94.50 114 MET A O 1
ATOM 952 N N . ASN A 1 115 ? -1.746 -7.270 -0.762 1.00 87.31 115 ASN A N 1
ATOM 953 C CA . ASN A 1 115 ? -2.651 -8.354 -1.130 1.00 87.31 115 ASN A CA 1
ATOM 954 C C . ASN A 1 115 ? -1.967 -9.720 -0.962 1.00 87.31 115 ASN A C 1
ATOM 956 O O . ASN A 1 115 ? -1.230 -10.203 -1.823 1.00 87.31 115 ASN A O 1
ATOM 960 N N . VAL A 1 116 ? -2.267 -10.386 0.152 1.00 79.25 116 VAL A N 1
ATOM 961 C CA . VAL A 1 116 ? -1.731 -11.721 0.456 1.00 79.25 116 VAL A CA 1
ATOM 962 C C . VAL A 1 116 ? -2.398 -12.844 -0.350 1.00 79.25 116 VAL A C 1
ATOM 964 O O . VAL A 1 116 ? -1.767 -13.876 -0.586 1.00 79.25 116 VAL A O 1
ATOM 967 N N . CYS A 1 117 ? -3.639 -12.640 -0.808 1.00 83.56 117 CYS A N 1
ATOM 968 C CA . CYS A 1 117 ? -4.413 -13.620 -1.577 1.00 83.56 117 CYS A CA 1
ATOM 969 C C . CYS A 1 117 ? -3.779 -13.900 -2.947 1.00 83.56 117 CYS A C 1
ATOM 971 O O . CYS A 1 117 ? -3.694 -15.049 -3.373 1.00 83.56 117 CYS A O 1
ATOM 973 N N . GLU A 1 118 ? -3.268 -12.859 -3.606 1.00 79.38 118 GLU A N 1
ATOM 974 C CA . GLU A 1 118 ? -2.629 -12.955 -4.923 1.00 79.38 118 GLU A CA 1
ATOM 975 C C . GLU A 1 118 ? -1.103 -12.785 -4.846 1.00 79.38 118 GLU A C 1
ATOM 977 O O . GLU A 1 118 ? -0.459 -12.386 -5.817 1.00 79.38 118 GLU A O 1
ATOM 982 N N . SER A 1 119 ? -0.495 -13.125 -3.705 1.00 78.50 119 SER A N 1
ATOM 983 C CA . SER A 1 119 ? 0.944 -12.934 -3.453 1.00 78.50 119 SER A CA 1
ATOM 984 C C . SER A 1 119 ? 1.868 -13.638 -4.459 1.00 78.50 119 SER A C 1
ATOM 986 O O . SER A 1 119 ? 3.005 -13.211 -4.658 1.00 78.50 119 SER A O 1
ATOM 988 N N . THR A 1 120 ? 1.390 -14.680 -5.145 1.00 81.00 120 THR A N 1
ATOM 989 C CA . THR A 1 120 ? 2.137 -15.389 -6.197 1.00 81.00 120 THR A CA 1
ATOM 990 C C . THR A 1 120 ? 1.971 -14.783 -7.590 1.00 81.00 120 THR A C 1
ATOM 992 O O . THR A 1 120 ? 2.733 -15.130 -8.489 1.00 81.00 120 THR A O 1
ATOM 995 N N . LYS A 1 121 ? 0.980 -13.907 -7.800 1.00 83.62 121 LYS A N 1
ATOM 996 C CA . LYS A 1 121 ? 0.687 -13.290 -9.104 1.00 83.62 121 LYS A CA 1
ATOM 997 C C . LYS A 1 121 ? 1.740 -12.256 -9.489 1.00 83.62 121 LYS A C 1
ATOM 999 O O . LYS A 1 121 ? 2.117 -12.170 -10.654 1.00 83.62 121 LYS A O 1
ATOM 1004 N N . TYR A 1 122 ? 2.241 -11.522 -8.499 1.00 87.88 122 TYR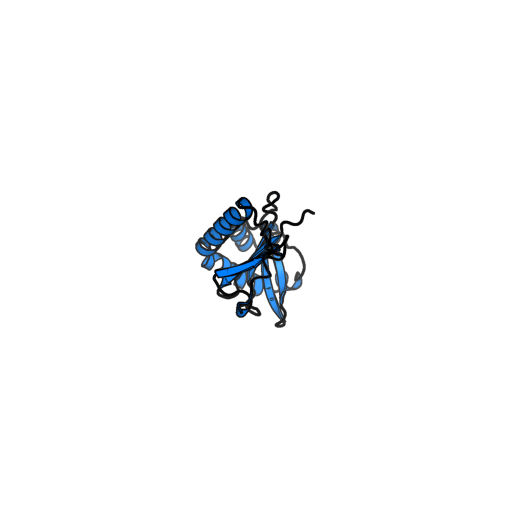 A N 1
ATOM 1005 C CA . TYR A 1 122 ? 3.289 -10.518 -8.661 1.00 87.88 122 TYR A CA 1
ATOM 1006 C C . TYR A 1 122 ? 4.455 -10.828 -7.714 1.00 87.88 122 TYR A C 1
ATOM 1008 O O . TYR A 1 122 ? 4.614 -10.170 -6.683 1.00 87.88 122 TYR A O 1
ATOM 1016 N N . PRO A 1 123 ? 5.277 -11.850 -8.026 1.00 89.81 123 PRO A N 1
ATOM 1017 C CA . PRO A 1 123 ? 6.422 -12.192 -7.194 1.00 89.81 123 PRO A CA 1
ATOM 1018 C C . PRO A 1 123 ? 7.422 -11.032 -7.142 1.00 89.81 123 PRO A C 1
ATOM 1020 O O . PRO A 1 123 ? 7.421 -10.147 -8.004 1.00 89.81 123 PRO A O 1
ATOM 1023 N N . ASN A 1 124 ? 8.299 -11.041 -6.138 1.00 92.00 124 ASN A N 1
ATOM 1024 C CA . ASN A 1 124 ? 9.318 -10.006 -5.987 1.00 92.00 124 ASN A CA 1
ATOM 1025 C C . ASN A 1 124 ? 10.139 -9.832 -7.278 1.00 92.00 124 ASN A C 1
ATOM 1027 O O . ASN A 1 124 ? 10.617 -10.810 -7.854 1.00 92.00 124 ASN A O 1
ATOM 1031 N N . GLY A 1 125 ? 10.294 -8.587 -7.726 1.00 89.69 125 GLY A N 1
ATOM 1032 C CA . GLY A 1 125 ? 11.024 -8.237 -8.944 1.00 89.69 125 GLY A CA 1
ATOM 1033 C C . GLY A 1 125 ? 10.226 -8.405 -10.239 1.00 89.69 125 GLY A C 1
ATOM 1034 O O . GLY A 1 125 ? 10.740 -8.063 -11.304 1.00 89.69 125 GLY A O 1
ATOM 1035 N N . SER A 1 126 ? 8.980 -8.887 -10.176 1.00 92.44 126 SER A N 1
ATOM 1036 C CA . SER A 1 126 ? 8.097 -8.915 -11.345 1.00 92.44 126 SER A CA 1
ATOM 1037 C C . SER A 1 126 ? 7.693 -7.508 -11.785 1.00 92.44 126 SER A C 1
ATOM 1039 O O . SER A 1 126 ? 7.653 -6.564 -10.991 1.00 92.44 126 SER A O 1
ATOM 1041 N N . TYR A 1 127 ? 7.388 -7.385 -13.074 1.00 92.44 127 TYR A N 1
ATOM 1042 C CA . TYR A 1 127 ? 6.937 -6.153 -13.69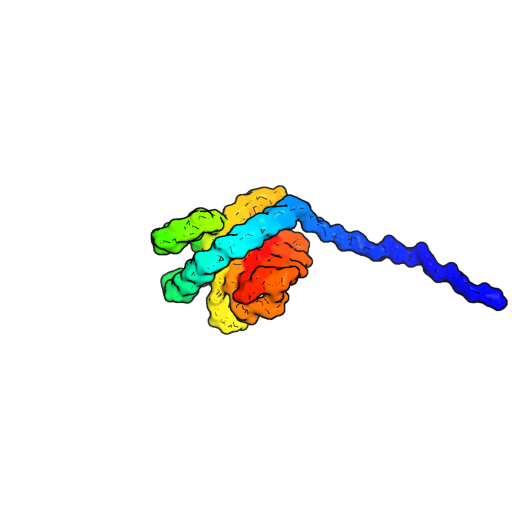9 1.00 92.44 127 TYR A CA 1
ATOM 1043 C C . TYR A 1 127 ? 5.901 -6.460 -14.778 1.00 92.44 127 TYR A C 1
ATOM 1045 O O . TYR A 1 127 ? 6.117 -7.350 -15.602 1.00 92.44 127 TYR A O 1
ATOM 1053 N N . VAL A 1 128 ? 4.798 -5.711 -14.781 1.00 90.81 128 VAL A N 1
ATOM 1054 C CA . VAL A 1 128 ? 3.750 -5.801 -15.801 1.00 90.81 128 VAL A CA 1
ATOM 1055 C C . VAL A 1 128 ? 3.326 -4.400 -16.235 1.00 90.81 128 VAL A C 1
ATOM 1057 O O . VAL A 1 128 ? 3.193 -3.498 -15.412 1.00 90.81 128 VAL A O 1
ATOM 1060 N N . ASN A 1 129 ? 3.107 -4.226 -17.538 1.00 89.81 129 ASN A N 1
ATOM 1061 C CA . ASN A 1 129 ? 2.699 -2.967 -18.150 1.00 89.81 129 ASN A CA 1
ATOM 1062 C C . ASN A 1 129 ? 1.384 -3.165 -18.914 1.00 89.81 129 ASN A C 1
ATOM 1064 O O . ASN A 1 129 ? 1.319 -3.979 -19.836 1.00 89.81 129 ASN A O 1
ATOM 1068 N N . PHE A 1 130 ? 0.362 -2.404 -18.534 1.00 87.56 130 PHE A N 1
ATOM 1069 C CA . PHE A 1 130 ? -0.967 -2.381 -19.144 1.00 87.56 130 PHE A CA 1
ATOM 1070 C C . PHE A 1 130 ? -1.266 -1.028 -19.819 1.00 87.56 130 PHE A C 1
ATOM 1072 O O . PHE A 1 130 ? -2.417 -0.611 -19.922 1.00 87.56 130 PHE A O 1
ATOM 1079 N N . GLY A 1 131 ? -0.233 -0.314 -20.274 1.00 85.25 131 GLY A N 1
ATOM 1080 C CA . GLY A 1 131 ? -0.335 1.018 -20.869 1.00 85.25 131 GLY A CA 1
ATOM 1081 C C . GLY A 1 131 ? -0.209 2.113 -19.815 1.00 85.25 131 GLY A C 1
ATOM 1082 O O . GLY A 1 131 ? 0.900 2.465 -19.418 1.00 85.25 131 GLY A O 1
ATOM 1083 N N . PHE A 1 132 ? -1.342 2.666 -19.375 1.00 85.06 132 PHE A N 1
ATOM 1084 C CA . PHE A 1 132 ? -1.369 3.710 -18.342 1.00 85.06 132 PHE A CA 1
ATOM 1085 C C . PHE A 1 132 ? -1.143 3.166 -16.932 1.00 85.06 132 PHE A C 1
ATOM 1087 O O . PHE A 1 132 ? -0.736 3.928 -16.053 1.00 85.06 132 PHE A O 1
ATOM 1094 N N . ILE A 1 133 ? -1.355 1.859 -16.749 1.00 88.81 133 ILE A N 1
ATOM 1095 C CA . ILE A 1 133 ? -1.131 1.157 -15.492 1.00 88.81 133 ILE A CA 1
ATOM 1096 C C . ILE A 1 133 ? 0.151 0.336 -15.582 1.00 88.81 133 ILE A C 1
ATOM 1098 O O . ILE A 1 133 ? 0.307 -0.514 -16.460 1.00 88.81 133 ILE A O 1
ATOM 1102 N N . GLU A 1 134 ? 1.052 0.554 -14.635 1.00 91.38 134 GLU A N 1
ATOM 1103 C CA . GLU A 1 134 ? 2.261 -0.247 -14.468 1.00 91.38 134 GLU A CA 1
ATOM 1104 C C . GLU A 1 134 ? 2.318 -0.845 -13.068 1.00 91.38 134 GLU A C 1
ATOM 1106 O O . GLU A 1 134 ? 1.991 -0.170 -12.097 1.00 91.38 134 GLU A O 1
ATOM 1111 N N . VAL A 1 135 ? 2.741 -2.105 -12.962 1.00 92.94 135 VAL A N 1
ATOM 1112 C CA . VAL A 1 135 ? 2.703 -2.895 -11.726 1.00 92.94 135 VAL A CA 1
ATOM 1113 C C . VAL A 1 135 ? 4.067 -3.529 -11.469 1.00 92.94 135 VAL A C 1
ATOM 1115 O O . VAL A 1 135 ? 4.648 -4.147 -12.361 1.00 92.94 135 VAL A O 1
ATOM 1118 N N . TRP A 1 136 ? 4.563 -3.423 -10.239 1.00 94.12 136 TRP A N 1
ATOM 1119 C CA . TRP A 1 136 ? 5.789 -4.047 -9.752 1.00 94.12 136 TRP A CA 1
ATOM 1120 C C . TRP A 1 136 ? 5.502 -4.894 -8.513 1.00 94.12 136 TRP A C 1
ATOM 1122 O O . TRP A 1 136 ? 4.983 -4.392 -7.515 1.00 94.12 136 TRP A O 1
ATOM 1132 N N . GLY A 1 137 ? 5.905 -6.164 -8.550 1.00 94.69 137 GLY A N 1
ATOM 1133 C CA . GLY A 1 137 ? 5.860 -7.033 -7.377 1.00 94.69 137 GLY A CA 1
ATOM 1134 C C . GLY A 1 137 ? 7.021 -6.739 -6.432 1.00 94.69 137 GLY A C 1
ATOM 1135 O O . GLY A 1 137 ? 8.183 -6.769 -6.845 1.00 94.69 137 GLY A O 1
ATOM 1136 N N . LEU A 1 138 ? 6.715 -6.473 -5.162 1.00 94.44 138 LEU A N 1
ATOM 1137 C CA . LEU A 1 138 ? 7.709 -6.214 -4.110 1.00 94.44 138 LEU A CA 1
ATOM 1138 C C . LEU A 1 138 ? 7.937 -7.436 -3.203 1.00 94.44 138 LEU A C 1
ATOM 1140 O O . LEU A 1 138 ? 8.829 -7.423 -2.357 1.00 94.44 138 LEU A O 1
ATOM 1144 N N . GLY A 1 139 ? 7.163 -8.508 -3.414 1.00 91.31 139 GLY A N 1
ATOM 1145 C CA . GLY A 1 139 ? 7.213 -9.745 -2.635 1.00 91.31 139 GLY A CA 1
ATOM 1146 C C . GLY A 1 139 ? 6.259 -9.748 -1.443 1.00 91.31 139 GLY A C 1
ATOM 1147 O O . GLY A 1 139 ? 5.779 -8.706 -1.013 1.00 91.31 139 GLY A O 1
ATOM 1148 N N . GLU A 1 140 ? 5.970 -10.944 -0.921 1.00 90.44 140 GLU A N 1
ATOM 1149 C CA . GLU A 1 140 ? 5.160 -11.138 0.300 1.00 90.44 140 GLU A CA 1
ATOM 1150 C C . GLU A 1 140 ? 3.758 -10.496 0.242 1.00 90.44 140 GLU A C 1
ATOM 1152 O O . GLU A 1 140 ? 3.191 -10.112 1.258 1.00 90.44 140 GLU A O 1
ATOM 1157 N N . GLY A 1 141 ? 3.180 -10.394 -0.960 1.00 91.69 141 GLY A N 1
ATOM 1158 C CA . GLY A 1 141 ? 1.868 -9.776 -1.181 1.00 91.69 141 GLY A CA 1
ATOM 1159 C C . GLY A 1 141 ? 1.901 -8.263 -1.404 1.00 91.69 141 GLY A C 1
ATOM 1160 O O . GLY A 1 141 ? 0.868 -7.686 -1.730 1.00 91.69 141 GLY A O 1
ATOM 1161 N N . TRP A 1 142 ? 3.066 -7.618 -1.301 1.00 95.50 142 TRP A N 1
ATOM 1162 C CA . TRP A 1 142 ? 3.213 -6.198 -1.597 1.00 95.50 142 TRP A CA 1
ATOM 1163 C C . TRP A 1 142 ? 3.347 -5.932 -3.094 1.00 95.50 142 TRP A C 1
ATOM 1165 O O . TRP A 1 142 ? 4.169 -6.534 -3.796 1.00 95.50 142 TRP A O 1
ATOM 1175 N N . ILE A 1 143 ? 2.562 -4.969 -3.564 1.00 95.19 143 ILE A N 1
ATOM 1176 C CA . ILE A 1 143 ? 2.507 -4.540 -4.955 1.00 95.19 143 ILE A CA 1
ATOM 1177 C C . ILE A 1 143 ? 2.624 -3.020 -4.986 1.00 95.19 143 ILE A C 1
ATOM 1179 O O . ILE A 1 143 ? 1.873 -2.321 -4.310 1.00 95.19 143 ILE A O 1
ATOM 1183 N N . LEU A 1 144 ? 3.548 -2.507 -5.795 1.00 94.44 144 LEU A N 1
ATOM 1184 C CA . LEU A 1 144 ? 3.539 -1.110 -6.214 1.00 94.44 144 LEU A CA 1
ATOM 1185 C C . LEU A 1 144 ? 2.863 -1.040 -7.570 1.00 94.44 144 LEU A C 1
ATOM 1187 O O . LEU A 1 144 ? 3.272 -1.746 -8.488 1.00 94.44 144 LEU A O 1
ATOM 1191 N N . TRP A 1 145 ? 1.897 -0.153 -7.731 1.00 93.12 145 TRP A N 1
ATOM 1192 C CA . TRP A 1 145 ? 1.375 0.152 -9.047 1.00 93.12 145 TRP A CA 1
ATOM 1193 C C . TRP A 1 145 ? 1.177 1.646 -9.245 1.00 93.12 145 TRP A C 1
ATOM 1195 O O . TRP A 1 145 ? 1.111 2.433 -8.300 1.00 93.12 145 TRP A O 1
ATOM 1205 N N . VAL A 1 146 ? 1.197 2.045 -10.506 1.00 90.88 146 VAL A N 1
ATOM 1206 C CA . VAL A 1 146 ? 1.112 3.434 -10.928 1.00 90.88 146 VAL A CA 1
ATOM 1207 C C . VAL A 1 146 ? -0.012 3.543 -11.929 1.00 90.88 146 VAL A C 1
ATOM 1209 O O . VAL A 1 146 ? -0.017 2.787 -12.897 1.00 90.88 146 VAL A O 1
ATOM 1212 N N . ASP A 1 147 ? -0.909 4.497 -11.706 1.00 88.31 147 ASP A N 1
ATOM 1213 C CA . ASP A 1 147 ? -1.900 4.918 -12.690 1.00 88.31 147 ASP A CA 1
ATOM 1214 C C . ASP A 1 147 ? -1.509 6.286 -13.241 1.00 88.31 147 ASP A C 1
ATOM 1216 O O . ASP A 1 147 ? -1.395 7.266 -12.497 1.00 88.31 147 ASP A O 1
ATOM 1220 N N . SER A 1 148 ? -1.261 6.330 -14.544 1.00 85.12 148 SER A N 1
ATOM 1221 C CA . SER A 1 148 ? -0.876 7.532 -15.280 1.00 85.12 148 SER A CA 1
ATOM 1222 C C . SER A 1 148 ? -1.958 8.036 -16.230 1.00 85.12 148 SER A C 1
ATOM 1224 O O . SER A 1 148 ? -1.677 8.958 -17.001 1.00 85.12 148 SER A O 1
ATOM 1226 N N . ASP A 1 149 ? -3.163 7.461 -16.177 1.00 78.38 149 ASP A N 1
ATOM 1227 C CA . ASP A 1 149 ? -4.301 7.983 -16.923 1.00 78.38 149 ASP A CA 1
ATOM 1228 C C . ASP A 1 149 ? -4.733 9.336 -16.343 1.00 78.38 149 ASP A C 1
ATOM 1230 O O . ASP A 1 149 ? -4.742 9.549 -15.128 1.00 78.38 149 ASP A O 1
ATOM 1234 N N . PHE A 1 150 ? -5.027 10.292 -17.218 1.00 62.25 150 PHE A N 1
ATOM 1235 C CA . PHE A 1 150 ? -5.460 11.617 -16.789 1.00 62.25 150 PHE A CA 1
ATOM 1236 C C . PHE A 1 150 ? -6.934 11.557 -16.382 1.00 62.25 150 PHE A C 1
ATOM 1238 O O . PHE A 1 150 ? -7.770 11.116 -17.168 1.00 62.25 150 PHE A O 1
ATOM 1245 N N . ILE A 1 151 ? -7.253 12.066 -15.190 1.00 54.09 151 ILE A N 1
ATOM 1246 C CA . ILE A 1 151 ? -8.622 12.475 -14.837 1.00 54.09 151 ILE A CA 1
ATOM 1247 C C . ILE A 1 151 ? -8.832 13.916 -15.302 1.00 54.09 151 ILE A C 1
ATOM 1249 O O . ILE A 1 151 ? -7.931 14.747 -15.033 1.00 54.09 151 ILE A O 1
#

Foldseek 3Di:
DDDDDDDPPDPVPDPPVPVPPVVQVVVLVVLLVLCVVCVVVVVVLFVVQQPDPVNVVCAPDKAFLVNDDPVSSVSVVVSQFGTKHWYQDPVRGIKIKTWHPADDPPNGIKIKIQAQPCQVVAAAQDWDDPDQKIWHRNGNRIIIMTGRDDD

pLDDT: mean 84.23, std 16.78, range [37.62, 96.94]

Secondary structure (DSSP, 8-state):
---------------------HHHHHHHHHHHHHHHHHHHHHHHHHHHHHH-HHHHTTTTSEEEGGGS-HHHHHHHHHTT--EEEEEE-TTS-EEEEEEPPP--TTT-EEEEEE-STTTTTS-TT-EEE-SSEEEEEEETTEEEEEE----

Sequence (151 aa):
MNKALIILSLLILSCNFINTDSKRIEQANNYKRFFFENKEQLEQITEKVLRNKKLILKSGQNIEIKELDEKIEEQLKTLKIENIVITKNSCETFEVEYRTSWTKYPIGTMYLTMNVCESTKYPNGSYVNFGFIEVWGLGEGWILWVDSDFI